Protein AF-A0A7C2W162-F1 (afdb_monomer_lite)

Radius of gyration: 14.26 Å; chains: 1; bounding box: 31×30×44 Å

pLDDT: mean 83.1, std 14.4, range [37.5, 97.56]

Sequence (93 aa):
MRPKDKARMILERVKGNAILVLEERLKPEEQAELIKETMMEIDCERFCGIEVVTFNEERRKGKITVVAPSNVVEVARQGDLISLMLGGCLGGV

Structure (mmCIF, N/CA/C/O backbone):
data_AF-A0A7C2W162-F1
#
_entry.id   AF-A0A7C2W162-F1
#
loop_
_atom_site.group_PDB
_atom_site.id
_atom_site.type_symbol
_atom_site.label_atom_id
_atom_site.label_alt_id
_atom_site.label_comp_id
_atom_site.label_asym_id
_atom_site.label_entity_id
_atom_site.label_seq_id
_atom_site.pdbx_PDB_ins_code
_atom_site.Cartn_x
_atom_site.Cartn_y
_atom_site.Cartn_z
_atom_site.occupancy
_atom_site.B_iso_or_equiv
_atom_site.auth_seq_id
_atom_site.auth_comp_id
_atom_site.auth_asym_id
_atom_site.auth_atom_id
_atom_site.pdbx_PDB_model_num
ATOM 1 N N . MET A 1 1 ? -3.631 -12.747 8.685 1.00 83.69 1 MET A N 1
ATOM 2 C CA . MET A 1 1 ? -2.606 -12.799 7.617 1.00 83.69 1 MET A CA 1
ATOM 3 C C . MET A 1 1 ? -1.326 -12.155 8.136 1.00 83.69 1 MET A C 1
ATOM 5 O O . MET A 1 1 ? -1.440 -11.263 8.969 1.00 83.69 1 MET A O 1
ATOM 9 N N . ARG A 1 2 ? -0.133 -12.603 7.720 1.00 95.25 2 ARG A N 1
ATOM 10 C CA . ARG A 1 2 ? 1.126 -11.951 8.132 1.00 95.25 2 ARG A CA 1
ATOM 11 C C . ARG A 1 2 ? 1.294 -10.616 7.382 1.00 95.25 2 ARG A C 1
ATOM 13 O O . ARG A 1 2 ? 0.880 -10.555 6.222 1.00 95.25 2 ARG A O 1
ATOM 20 N N . PRO A 1 3 ? 1.927 -9.586 7.977 1.00 95.88 3 PRO A N 1
ATOM 21 C CA . PRO A 1 3 ? 2.125 -8.283 7.328 1.00 95.88 3 PRO A CA 1
ATOM 22 C C . PRO A 1 3 ? 2.750 -8.372 5.931 1.00 95.88 3 PRO A C 1
ATOM 24 O O . PRO A 1 3 ? 2.245 -7.772 4.987 1.00 95.88 3 PRO A O 1
ATOM 27 N N . LYS A 1 4 ? 3.778 -9.213 5.776 1.00 96.12 4 LYS A N 1
ATOM 28 C CA . LYS A 1 4 ? 4.489 -9.406 4.505 1.00 96.12 4 LYS A CA 1
ATOM 29 C C . LYS A 1 4 ? 3.622 -9.997 3.400 1.00 96.12 4 LYS A C 1
ATOM 31 O O . LYS A 1 4 ? 3.677 -9.541 2.263 1.00 96.12 4 LYS A O 1
ATOM 36 N N . ASP A 1 5 ? 2.785 -10.977 3.735 1.00 97.25 5 ASP A N 1
ATOM 37 C CA . ASP A 1 5 ? 1.868 -11.570 2.758 1.00 97.25 5 ASP A CA 1
ATOM 38 C C . ASP A 1 5 ? 0.806 -10.545 2.325 1.00 97.25 5 ASP A C 1
ATOM 40 O O . ASP A 1 5 ? 0.477 -10.465 1.144 1.00 97.25 5 ASP A O 1
ATOM 44 N N . LYS A 1 6 ? 0.323 -9.707 3.261 1.00 96.12 6 LYS A N 1
ATOM 45 C CA . LYS A 1 6 ? -0.611 -8.606 2.961 1.00 96.12 6 LYS A CA 1
ATOM 46 C C . LYS A 1 6 ? 0.006 -7.596 2.004 1.00 96.12 6 LYS A C 1
ATOM 48 O O . LYS A 1 6 ? -0.636 -7.237 1.023 1.00 96.12 6 LYS A O 1
ATOM 53 N N . ALA A 1 7 ? 1.232 -7.164 2.292 1.00 96.62 7 ALA A 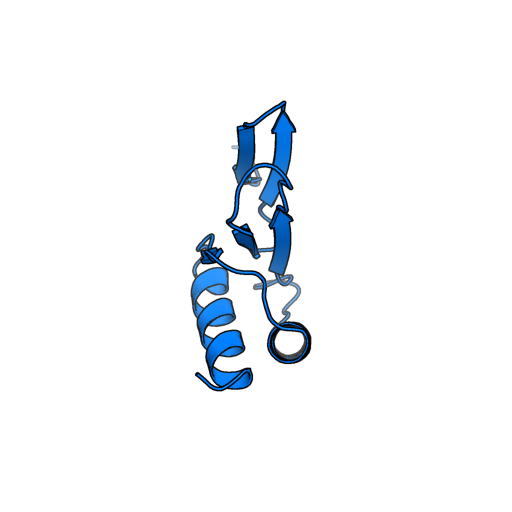N 1
ATOM 54 C CA . ALA A 1 7 ? 1.963 -6.196 1.486 1.00 96.62 7 ALA A CA 1
ATOM 55 C C . ALA A 1 7 ? 2.137 -6.684 0.043 1.00 96.62 7 ALA A C 1
ATOM 57 O O . ALA A 1 7 ? 1.750 -5.985 -0.889 1.00 96.62 7 ALA A O 1
ATOM 58 N N . ARG A 1 8 ? 2.614 -7.920 -0.142 1.00 96.19 8 ARG A N 1
ATOM 59 C CA . ARG A 1 8 ? 2.779 -8.524 -1.474 1.00 96.19 8 ARG A CA 1
ATOM 60 C C . ARG A 1 8 ? 1.464 -8.634 -2.229 1.00 96.19 8 ARG A C 1
ATOM 62 O O . ARG A 1 8 ? 1.384 -8.217 -3.375 1.00 96.19 8 ARG A O 1
ATOM 69 N N . MET A 1 9 ? 0.418 -9.107 -1.557 1.00 96.19 9 MET A N 1
ATOM 70 C CA . MET A 1 9 ? -0.915 -9.215 -2.144 1.00 96.19 9 MET A CA 1
ATOM 71 C C . MET A 1 9 ? -1.477 -7.845 -2.579 1.00 96.19 9 MET A C 1
ATOM 73 O O . MET A 1 9 ? -2.165 -7.748 -3.594 1.00 96.19 9 MET A O 1
ATOM 77 N N . ILE A 1 10 ? -1.216 -6.783 -1.810 1.00 95.94 10 ILE A N 1
ATOM 78 C CA . ILE A 1 10 ? -1.587 -5.408 -2.175 1.00 95.94 10 ILE A CA 1
ATOM 79 C C . ILE A 1 10 ? -0.803 -4.969 -3.415 1.00 95.94 10 ILE A C 1
ATOM 81 O O . ILE A 1 10 ? -1.410 -4.531 -4.390 1.00 95.94 10 ILE A O 1
ATOM 85 N N . LEU A 1 11 ? 0.521 -5.135 -3.401 1.00 94.94 11 LEU A N 1
ATOM 86 C CA . LEU A 1 11 ? 1.403 -4.706 -4.486 1.00 94.94 11 LEU A CA 1
ATOM 87 C C . LEU A 1 11 ? 1.109 -5.423 -5.802 1.00 94.94 11 LEU A C 1
ATOM 89 O O . LEU A 1 11 ? 1.032 -4.765 -6.834 1.00 94.94 11 LEU A O 1
ATOM 93 N N . GLU A 1 12 ? 0.879 -6.736 -5.776 1.00 94.94 12 GLU A N 1
ATOM 94 C CA . GLU A 1 12 ? 0.502 -7.504 -6.968 1.00 94.94 12 GLU A CA 1
ATOM 95 C C . GLU A 1 12 ? -0.768 -6.954 -7.624 1.00 94.94 12 GLU A C 1
ATOM 97 O O . GLU A 1 12 ? -0.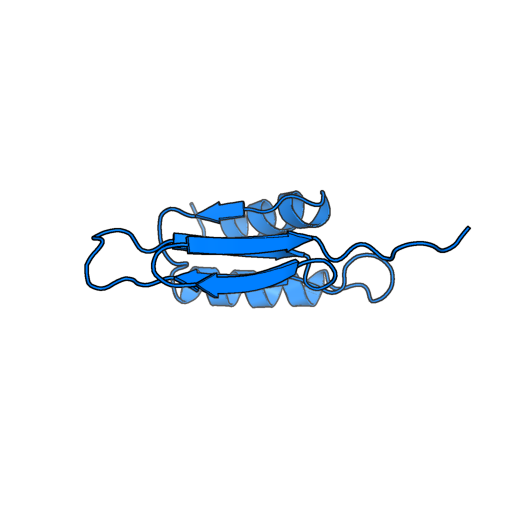814 -6.787 -8.842 1.00 94.94 12 GLU A O 1
ATOM 102 N N . ARG A 1 13 ? -1.790 -6.612 -6.829 1.00 94.38 13 ARG A N 1
ATOM 103 C CA . ARG A 1 13 ? -3.031 -6.043 -7.371 1.00 94.38 13 ARG A CA 1
ATOM 104 C C . ARG A 1 13 ? -2.835 -4.628 -7.903 1.00 94.38 13 ARG A C 1
ATOM 106 O O . ARG A 1 13 ? -3.315 -4.326 -8.990 1.00 94.38 13 ARG A O 1
ATOM 113 N N . VAL A 1 14 ? -2.131 -3.773 -7.164 1.00 91.38 14 VAL A N 1
ATOM 114 C CA . VAL A 1 14 ? -1.920 -2.372 -7.559 1.00 91.38 14 VAL A CA 1
ATOM 115 C C . VAL A 1 14 ? -1.064 -2.277 -8.826 1.00 91.38 14 VAL A C 1
ATOM 117 O O . VAL A 1 14 ? -1.396 -1.508 -9.721 1.00 91.38 14 VAL A O 1
ATOM 120 N N . LYS A 1 15 ? -0.044 -3.131 -8.979 1.00 89.19 15 LYS A N 1
ATOM 121 C CA . LYS A 1 15 ? 0.721 -3.267 -10.234 1.00 89.19 15 LYS A CA 1
ATOM 122 C C . LYS A 1 15 ? -0.142 -3.688 -11.428 1.00 89.19 15 LYS A C 1
ATOM 124 O O . LYS A 1 15 ? 0.178 -3.355 -12.562 1.00 89.19 15 LYS A O 1
ATOM 129 N N . GLY A 1 16 ? -1.246 -4.389 -11.179 1.00 88.31 16 GLY A N 1
ATOM 130 C CA . GLY A 1 16 ? -2.273 -4.704 -12.173 1.00 88.31 16 GLY A CA 1
ATOM 131 C C . GLY A 1 16 ? -3.266 -3.566 -12.443 1.00 88.31 16 GLY A C 1
ATOM 132 O O . GLY A 1 16 ? -4.348 -3.839 -12.953 1.00 88.31 16 GLY A O 1
ATOM 133 N N . ASN A 1 17 ? -2.939 -2.319 -12.077 1.00 83.56 17 ASN A N 1
ATOM 134 C CA . ASN A 1 17 ? -3.810 -1.138 -12.147 1.00 83.56 17 ASN A CA 1
ATOM 135 C C . ASN A 1 17 ? -5.085 -1.228 -11.288 1.00 83.56 17 ASN A C 1
ATOM 137 O O . ASN A 1 17 ? -6.073 -0.546 -11.565 1.00 83.56 17 ASN A O 1
ATOM 141 N N . ALA A 1 18 ? -5.089 -2.045 -10.230 1.00 88.56 18 ALA A N 1
ATOM 142 C CA . ALA A 1 18 ? -6.218 -2.092 -9.310 1.00 88.56 18 ALA A CA 1
ATOM 143 C C . ALA A 1 18 ? -6.156 -0.955 -8.279 1.00 88.56 18 ALA A C 1
ATOM 145 O O . ALA A 1 18 ? -5.127 -0.731 -7.638 1.00 88.56 18 ALA A O 1
ATOM 146 N N . ILE A 1 19 ? -7.302 -0.312 -8.049 1.00 89.81 19 ILE A N 1
ATOM 147 C CA . ILE A 1 19 ? -7.542 0.491 -6.848 1.00 89.81 19 ILE A CA 1
ATOM 148 C C . ILE A 1 19 ? -8.098 -0.446 -5.778 1.00 89.81 19 ILE A C 1
ATOM 150 O O . ILE A 1 19 ? -9.107 -1.120 -5.990 1.00 89.81 19 ILE A O 1
ATOM 154 N N . LEU A 1 20 ? -7.450 -0.486 -4.620 1.00 92.50 20 LEU A N 1
ATOM 155 C CA . LEU A 1 20 ? -7.896 -1.276 -3.482 1.00 92.50 20 LEU A CA 1
ATOM 156 C C . LEU A 1 20 ? -8.571 -0.387 -2.451 1.00 92.50 20 LEU A C 1
ATOM 158 O O . LEU A 1 20 ? -8.062 0.676 -2.106 1.00 92.50 20 LEU A O 1
ATOM 162 N N . VAL A 1 21 ? -9.686 -0.872 -1.917 1.00 90.94 21 VAL A N 1
ATOM 163 C CA . VAL A 1 21 ? -10.400 -0.256 -0.801 1.00 90.94 21 VAL A CA 1
ATOM 164 C C . VAL A 1 21 ? -10.385 -1.243 0.357 1.00 90.94 21 VAL A C 1
ATOM 166 O O . VAL A 1 21 ? -10.896 -2.355 0.249 1.00 90.94 21 VAL A O 1
ATOM 169 N N . LEU A 1 22 ? -9.757 -0.845 1.456 1.00 91.19 22 LEU A N 1
ATOM 170 C CA . LEU A 1 22 ? -9.702 -1.590 2.703 1.00 91.19 22 LEU A CA 1
ATOM 171 C C . LEU A 1 22 ? -10.749 -1.015 3.657 1.00 91.19 22 LEU A C 1
ATOM 173 O O . LEU A 1 22 ? -10.815 0.198 3.851 1.00 91.19 22 LEU A O 1
ATOM 177 N N . GLU A 1 23 ? -11.543 -1.886 4.276 1.00 88.31 23 GLU A N 1
ATOM 178 C CA . GLU A 1 23 ? -12.575 -1.513 5.260 1.00 88.31 23 GLU A CA 1
ATOM 179 C C . GLU A 1 23 ? -11.995 -1.111 6.630 1.00 88.31 23 GLU A C 1
ATOM 181 O O . GLU A 1 23 ? -12.725 -0.697 7.533 1.00 88.31 23 GLU A O 1
ATOM 186 N N . GLU A 1 24 ? -10.678 -1.244 6.785 1.00 87.25 24 GLU A N 1
ATOM 187 C CA . GLU A 1 24 ? -9.912 -0.861 7.962 1.00 87.25 24 GLU A CA 1
ATOM 188 C C . GLU A 1 24 ? -8.597 -0.182 7.561 1.00 87.25 24 GLU A C 1
ATOM 190 O O . GLU A 1 24 ? -8.080 -0.369 6.455 1.00 87.25 24 GLU A O 1
ATOM 195 N N . ARG A 1 25 ? -8.010 0.562 8.504 1.00 89.81 25 ARG A N 1
ATOM 196 C CA . ARG A 1 25 ? -6.652 1.089 8.338 1.00 89.81 25 ARG A CA 1
ATOM 197 C C . ARG A 1 25 ? -5.619 -0.033 8.352 1.00 89.81 25 ARG A C 1
ATOM 199 O O . ARG A 1 25 ? -5.759 -0.997 9.105 1.00 89.81 25 ARG A O 1
ATOM 206 N N . LEU A 1 26 ? -4.525 0.158 7.620 1.00 91.44 26 LEU A N 1
ATOM 207 C CA . LEU A 1 26 ? -3.329 -0.661 7.808 1.00 91.44 26 LEU A CA 1
ATOM 208 C C . LEU A 1 26 ? -2.809 -0.488 9.240 1.00 91.44 26 LEU A C 1
ATOM 210 O O . LEU A 1 26 ? -2.740 0.626 9.769 1.00 91.44 26 LEU A O 1
ATOM 214 N N . LYS A 1 27 ? -2.454 -1.600 9.883 1.00 93.38 27 LYS A N 1
ATOM 215 C CA . LYS A 1 27 ? -1.739 -1.554 11.165 1.00 93.38 27 LYS A CA 1
ATOM 216 C C . LYS A 1 27 ? -0.325 -1.003 10.945 1.00 93.38 27 LYS A C 1
ATOM 218 O O . LYS A 1 27 ? 0.201 -1.171 9.845 1.00 93.38 27 LYS A O 1
ATOM 223 N N . PRO A 1 28 ? 0.323 -0.401 11.957 1.00 94.56 28 PRO A N 1
ATOM 224 C CA . PRO A 1 28 ? 1.675 0.143 11.807 1.00 94.56 28 PRO A CA 1
ATOM 225 C C . PRO A 1 28 ? 2.675 -0.856 11.211 1.00 94.56 28 PRO A C 1
ATOM 227 O O . PRO A 1 28 ? 3.460 -0.501 10.337 1.00 94.56 28 PRO A O 1
ATOM 230 N N . GLU A 1 29 ? 2.596 -2.125 11.611 1.00 96.44 29 GLU A N 1
ATOM 231 C CA . GLU A 1 29 ? 3.475 -3.189 11.121 1.00 96.44 29 GLU A CA 1
ATOM 232 C C . GLU A 1 29 ? 3.160 -3.570 9.666 1.00 96.44 29 GLU A C 1
ATOM 234 O O . GLU A 1 29 ? 4.061 -3.873 8.888 1.00 96.44 29 GLU A O 1
ATOM 239 N N . GLU A 1 30 ? 1.882 -3.535 9.278 1.00 96.25 30 GLU A N 1
ATOM 240 C CA . GLU A 1 30 ? 1.449 -3.762 7.893 1.00 96.25 30 GLU A CA 1
ATOM 241 C C . GLU A 1 30 ? 1.880 -2.612 6.985 1.00 96.25 30 GLU A C 1
ATOM 243 O O . GLU A 1 30 ? 2.340 -2.849 5.873 1.00 96.25 30 GLU A O 1
ATOM 248 N N . GLN A 1 31 ? 1.764 -1.374 7.467 1.00 95.31 31 GLN A N 1
ATOM 249 C CA . GLN A 1 31 ? 2.182 -0.186 6.738 1.00 95.31 31 GLN A CA 1
ATOM 250 C C . GLN A 1 31 ? 3.704 -0.155 6.556 1.00 95.31 31 GLN A C 1
ATOM 252 O O . GLN A 1 31 ? 4.173 0.119 5.455 1.00 95.31 31 GLN A O 1
ATOM 257 N N . ALA A 1 32 ? 4.474 -0.487 7.596 1.00 96.62 32 ALA A N 1
ATOM 258 C CA . ALA A 1 32 ? 5.930 -0.572 7.512 1.00 96.62 32 ALA A CA 1
ATOM 259 C C . ALA A 1 32 ? 6.385 -1.627 6.491 1.00 96.62 32 ALA A C 1
ATOM 261 O O . ALA A 1 32 ? 7.256 -1.356 5.663 1.00 96.62 32 ALA A O 1
ATOM 262 N N . GLU A 1 33 ? 5.769 -2.811 6.508 1.00 97.56 33 GLU A N 1
ATOM 263 C CA . GLU A 1 33 ? 6.108 -3.868 5.555 1.00 97.56 33 GLU A CA 1
ATOM 264 C C . GLU A 1 33 ? 5.652 -3.520 4.130 1.00 97.56 33 GLU A C 1
ATOM 266 O O . GLU A 1 33 ? 6.370 -3.809 3.178 1.00 97.56 33 GLU A O 1
ATOM 271 N N . LEU A 1 34 ? 4.512 -2.837 3.970 1.00 96.69 34 LEU A N 1
ATOM 272 C CA . LEU A 1 34 ? 4.061 -2.333 2.674 1.00 96.69 34 LEU A CA 1
ATOM 273 C C . LEU A 1 34 ? 5.042 -1.310 2.096 1.00 96.69 34 LEU A C 1
ATOM 275 O O . LEU A 1 34 ? 5.413 -1.437 0.934 1.00 96.69 34 LEU A O 1
ATOM 279 N N . ILE A 1 35 ? 5.506 -0.343 2.894 1.00 95.94 35 ILE A N 1
ATOM 280 C CA . ILE A 1 35 ? 6.525 0.631 2.467 1.00 95.94 35 ILE A CA 1
ATOM 281 C C . ILE A 1 3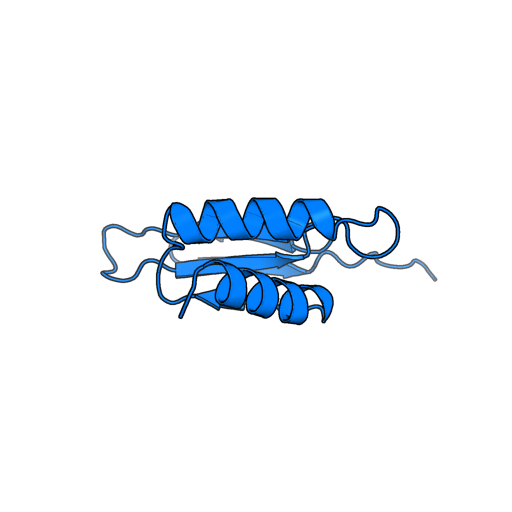5 ? 7.792 -0.101 2.016 1.00 95.94 35 ILE A C 1
ATOM 283 O O . ILE A 1 35 ? 8.293 0.144 0.921 1.00 95.94 35 ILE A O 1
ATOM 287 N N . LYS A 1 36 ? 8.281 -1.038 2.831 1.00 97.19 36 LYS A N 1
ATOM 288 C CA . LYS A 1 36 ? 9.493 -1.807 2.546 1.00 97.19 36 LYS A CA 1
ATOM 289 C C . LYS A 1 36 ? 9.387 -2.619 1.254 1.00 97.19 36 LYS A C 1
ATOM 291 O O . LYS A 1 36 ? 10.268 -2.510 0.407 1.00 97.19 36 LYS A O 1
ATOM 296 N N . GLU A 1 37 ? 8.332 -3.417 1.088 1.00 96.44 37 GLU A N 1
ATOM 297 C CA . GLU A 1 37 ? 8.151 -4.219 -0.130 1.00 96.44 37 GLU A CA 1
ATOM 298 C C . GLU A 1 37 ? 7.908 -3.305 -1.347 1.00 96.44 37 GLU A C 1
ATOM 300 O O . GLU A 1 37 ? 8.404 -3.606 -2.425 1.00 96.44 37 GLU A O 1
ATOM 305 N N . THR A 1 38 ? 7.251 -2.145 -1.184 1.00 95.12 38 THR A N 1
ATOM 306 C CA . THR A 1 38 ? 7.118 -1.150 -2.268 1.00 95.12 38 THR A CA 1
ATOM 307 C C . THR A 1 38 ? 8.490 -0.658 -2.718 1.00 95.12 38 THR A C 1
ATOM 309 O O . THR A 1 38 ? 8.783 -0.691 -3.905 1.00 95.12 38 THR A O 1
ATOM 312 N N . MET A 1 39 ? 9.359 -0.246 -1.788 1.00 93.44 39 MET A N 1
ATOM 313 C CA . MET A 1 39 ? 10.702 0.252 -2.114 1.00 93.44 39 MET A CA 1
ATOM 314 C C . MET A 1 39 ? 11.568 -0.776 -2.849 1.00 93.44 39 MET A C 1
ATOM 316 O O . MET A 1 39 ? 12.406 -0.390 -3.655 1.00 93.44 39 MET A O 1
ATOM 320 N N . MET A 1 40 ? 11.374 -2.070 -2.583 1.00 93.88 40 MET A N 1
ATOM 321 C CA . MET A 1 40 ? 12.077 -3.147 -3.291 1.00 93.88 40 MET A CA 1
ATOM 322 C C . MET A 1 40 ? 11.572 -3.364 -4.724 1.00 93.88 40 MET A C 1
ATOM 324 O O . MET A 1 40 ? 12.261 -3.992 -5.520 1.00 93.88 40 MET A O 1
ATOM 328 N N . GLU A 1 41 ? 10.370 -2.882 -5.029 1.00 90.56 41 GLU A N 1
ATOM 329 C CA . GLU A 1 41 ? 9.636 -3.163 -6.262 1.00 90.56 41 GLU A CA 1
ATOM 330 C C . GLU A 1 41 ? 9.494 -1.937 -7.174 1.00 90.56 41 GLU A C 1
ATOM 332 O O . GLU A 1 41 ? 9.043 -2.089 -8.310 1.00 90.56 41 GLU A O 1
ATOM 337 N N . ILE A 1 42 ? 9.825 -0.734 -6.685 1.00 89.38 42 ILE A N 1
ATOM 338 C CA . ILE A 1 42 ? 9.785 0.499 -7.478 1.00 89.38 42 ILE A CA 1
ATOM 339 C C . ILE A 1 42 ? 10.743 0.379 -8.666 1.00 89.38 42 ILE A C 1
ATOM 341 O O . ILE A 1 42 ? 11.930 0.094 -8.516 1.00 89.38 42 ILE A O 1
ATOM 345 N N . ASP A 1 43 ? 10.202 0.672 -9.840 1.00 83.88 43 ASP A N 1
ATOM 346 C CA . ASP A 1 43 ? 10.892 0.756 -11.118 1.00 83.88 43 ASP A CA 1
ATOM 347 C C . ASP A 1 43 ? 10.398 2.037 -11.801 1.00 83.88 43 ASP A C 1
ATOM 349 O O . ASP A 1 43 ? 9.203 2.175 -12.070 1.00 83.88 43 ASP A O 1
ATOM 353 N N . CYS A 1 44 ? 11.301 2.986 -12.059 1.00 74.38 44 CYS A N 1
ATOM 354 C CA . CYS A 1 44 ? 10.955 4.306 -12.593 1.00 74.38 44 CYS A CA 1
ATOM 355 C C . CYS A 1 44 ? 10.259 4.270 -13.966 1.00 74.38 44 CYS A C 1
ATOM 357 O O . CYS A 1 44 ? 9.674 5.276 -14.360 1.00 74.38 44 CYS A O 1
ATOM 359 N N . GLU A 1 45 ? 10.317 3.153 -14.696 1.00 77.94 45 GLU A N 1
ATOM 360 C CA . GLU A 1 45 ? 9.634 2.981 -15.980 1.00 77.94 45 GLU A CA 1
ATOM 361 C C . GLU A 1 45 ? 8.305 2.230 -15.840 1.00 77.94 45 GLU A C 1
ATOM 363 O O . GLU A 1 45 ? 7.348 2.523 -16.558 1.00 77.94 45 GLU A O 1
ATOM 368 N N . ARG A 1 46 ? 8.236 1.239 -14.941 1.00 78.12 46 ARG A N 1
ATOM 369 C CA . ARG A 1 46 ? 7.114 0.281 -14.892 1.00 78.12 46 ARG A CA 1
ATOM 370 C C . ARG A 1 46 ? 6.205 0.432 -13.680 1.00 78.12 46 ARG A C 1
ATOM 372 O O . ARG A 1 46 ? 5.029 0.086 -13.764 1.00 78.12 46 ARG A O 1
ATOM 379 N N . PHE A 1 47 ? 6.732 0.898 -12.553 1.00 84.50 47 PHE A N 1
ATOM 380 C CA . PHE A 1 47 ? 5.995 1.005 -11.299 1.00 84.50 47 PHE A CA 1
ATOM 381 C C . PHE A 1 47 ? 6.621 2.055 -10.377 1.00 84.50 47 PHE A C 1
ATOM 383 O O . PHE A 1 47 ? 7.540 1.773 -9.611 1.00 84.50 47 PHE A O 1
ATOM 390 N N . CYS A 1 48 ? 6.069 3.266 -10.395 1.00 84.75 48 CYS A N 1
ATOM 391 C CA . CYS A 1 48 ? 6.571 4.381 -9.588 1.00 84.75 48 CYS A CA 1
ATOM 392 C C . CYS A 1 48 ? 6.189 4.292 -8.097 1.00 84.75 48 CYS A C 1
ATOM 394 O O . CYS A 1 48 ? 6.542 5.179 -7.319 1.00 84.75 48 CYS A O 1
ATOM 396 N N . GLY A 1 49 ? 5.454 3.254 -7.688 1.00 89.94 49 GLY A N 1
ATOM 397 C CA . GLY A 1 49 ? 5.022 3.031 -6.311 1.00 89.94 49 GLY A CA 1
ATOM 398 C C . GLY A 1 49 ? 3.508 3.103 -6.120 1.00 89.94 49 GLY A C 1
ATOM 399 O O . GLY A 1 49 ? 2.724 2.859 -7.039 1.00 89.94 49 GLY A O 1
ATOM 400 N N . ILE A 1 50 ? 3.102 3.404 -4.886 1.00 91.62 50 ILE A N 1
ATOM 401 C CA . ILE A 1 50 ? 1.700 3.424 -4.462 1.00 91.62 50 ILE A CA 1
ATOM 402 C C . ILE A 1 50 ? 1.347 4.717 -3.728 1.00 91.62 50 ILE A C 1
ATOM 404 O O . ILE A 1 50 ? 2.169 5.282 -3.011 1.00 91.62 50 ILE A O 1
ATOM 408 N N . GLU A 1 51 ? 0.092 5.121 -3.856 1.00 89.69 51 GLU A N 1
ATOM 409 C CA . GLU A 1 51 ? -0.582 6.116 -3.030 1.00 89.69 51 GLU A CA 1
ATOM 410 C C . GLU A 1 51 ? -1.380 5.380 -1.943 1.00 89.69 51 GLU A C 1
ATOM 412 O O . GLU A 1 51 ? -2.092 4.416 -2.242 1.00 89.69 51 GLU A O 1
ATOM 417 N N . VAL A 1 52 ? -1.289 5.821 -0.684 1.00 89.94 52 VAL A N 1
ATOM 418 C CA . VAL A 1 52 ? -2.103 5.290 0.423 1.00 89.94 52 VAL A CA 1
ATOM 419 C C . VAL A 1 52 ? -2.855 6.437 1.081 1.00 89.94 52 VAL A C 1
ATOM 421 O O . VAL A 1 52 ? -2.251 7.291 1.727 1.00 89.94 52 VAL A O 1
ATOM 424 N N . VAL A 1 53 ? -4.183 6.425 0.985 1.00 87.44 53 VAL A N 1
ATOM 425 C CA . VAL A 1 53 ? -5.045 7.464 1.561 1.00 87.44 53 VAL A CA 1
ATOM 426 C C . VAL A 1 53 ? -5.988 6.845 2.576 1.00 87.44 53 VAL A C 1
ATOM 428 O O . VAL A 1 53 ? -6.724 5.915 2.268 1.00 87.44 53 VAL A O 1
ATOM 431 N N . THR A 1 54 ? -5.976 7.350 3.809 1.00 86.12 54 THR A N 1
ATOM 432 C CA . THR A 1 54 ? -6.866 6.867 4.873 1.00 86.12 54 THR A CA 1
ATOM 433 C C . THR A 1 54 ? -7.883 7.935 5.236 1.00 86.12 54 THR A C 1
A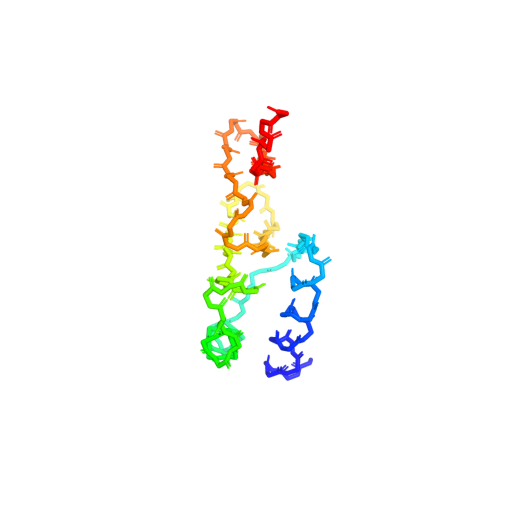TOM 435 O O . THR A 1 54 ? -7.519 9.036 5.643 1.00 86.12 54 THR A O 1
ATOM 438 N N . PHE A 1 55 ? -9.161 7.584 5.139 1.00 83.75 55 PHE A N 1
ATOM 439 C CA . PHE A 1 55 ? -10.276 8.440 5.512 1.00 83.75 55 PHE A CA 1
ATOM 440 C C . PHE A 1 55 ? -10.807 8.019 6.877 1.00 83.75 55 PHE A C 1
ATOM 442 O O . PHE A 1 55 ? -11.250 6.885 7.075 1.00 83.75 55 PHE A O 1
ATOM 449 N N . ASN A 1 56 ? -10.759 8.954 7.821 1.00 79.31 56 ASN A N 1
ATOM 450 C CA . ASN A 1 56 ? -11.339 8.799 9.145 1.00 79.31 56 ASN A CA 1
ATOM 451 C C . ASN A 1 56 ? -12.457 9.831 9.301 1.00 79.31 56 ASN A C 1
ATOM 453 O O . ASN A 1 56 ? -12.183 11.018 9.465 1.00 79.31 56 ASN A O 1
ATOM 457 N N . GLU A 1 57 ? -13.712 9.393 9.222 1.00 69.50 57 GLU A N 1
ATOM 458 C CA . GLU A 1 57 ? -14.838 10.234 9.614 1.00 69.50 57 GLU A CA 1
ATOM 459 C C . GLU A 1 57 ? -15.259 9.868 11.028 1.00 69.50 57 GLU A C 1
ATOM 461 O O . GLU A 1 57 ? -15.828 8.808 11.241 1.00 69.50 57 GLU A O 1
ATOM 466 N N . GLU A 1 58 ? -15.077 10.777 11.986 1.00 64.38 58 GLU A N 1
ATOM 467 C CA . GLU A 1 58 ? -15.493 10.576 13.386 1.00 64.38 58 GLU A CA 1
ATOM 468 C C . GLU A 1 58 ? -16.989 10.211 13.529 1.00 64.38 58 GLU A C 1
ATOM 470 O O . GLU A 1 58 ? -17.411 9.618 14.520 1.00 64.38 58 GLU A O 1
ATOM 475 N N . ARG A 1 59 ? -17.811 10.536 12.518 1.00 60.31 59 ARG A N 1
ATOM 476 C CA . ARG A 1 59 ? -19.245 10.209 12.459 1.00 60.31 59 ARG A CA 1
ATOM 477 C C . ARG A 1 59 ? -19.547 8.809 11.914 1.00 60.31 59 ARG A C 1
ATOM 479 O O . ARG A 1 59 ? -20.633 8.292 12.169 1.00 60.31 59 ARG A O 1
ATOM 486 N N . ARG A 1 60 ? -18.623 8.182 11.179 1.00 61.03 60 ARG A N 1
ATOM 487 C CA . ARG A 1 60 ? -18.771 6.824 10.635 1.00 61.03 60 ARG A CA 1
ATOM 488 C C . ARG A 1 60 ? -17.838 5.895 11.403 1.00 61.03 60 ARG A C 1
ATOM 490 O O . ARG A 1 60 ? -16.636 6.097 11.444 1.00 61.03 60 ARG A O 1
ATOM 497 N N . LYS A 1 61 ? -18.367 4.808 11.969 1.00 59.78 61 LYS A N 1
ATOM 498 C CA . LYS A 1 61 ? -17.553 3.819 12.709 1.00 59.78 61 LYS A CA 1
ATOM 499 C C . LYS A 1 61 ? -16.481 3.108 11.856 1.00 59.78 61 LYS A C 1
ATOM 501 O O . LYS A 1 61 ? -15.684 2.359 12.413 1.00 59.78 61 LYS A O 1
ATOM 506 N N . GLY A 1 62 ? -16.470 3.305 10.536 1.00 65.38 62 GLY A N 1
ATOM 507 C CA . GLY A 1 62 ? -15.545 2.660 9.605 1.00 65.38 62 GLY A CA 1
ATOM 508 C C . GLY A 1 62 ? -14.396 3.577 9.195 1.00 65.38 62 GLY A C 1
ATOM 509 O O . GLY A 1 62 ? -14.613 4.744 8.877 1.00 65.38 62 GLY A O 1
ATOM 510 N N . LYS A 1 63 ? -13.181 3.023 9.169 1.00 81.31 63 LYS A N 1
ATOM 511 C CA . LYS A 1 63 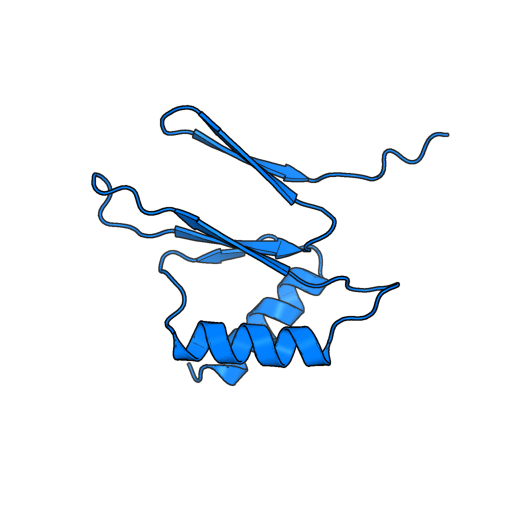? -11.978 3.682 8.647 1.00 81.31 63 LYS A CA 1
ATOM 512 C C . LYS A 1 63 ? -11.659 3.050 7.309 1.00 81.31 63 LYS A C 1
ATOM 514 O O . LYS A 1 63 ? -11.325 1.875 7.283 1.00 81.31 63 LYS A O 1
ATOM 519 N N . ILE A 1 64 ? -11.758 3.811 6.230 1.00 87.44 64 ILE A N 1
ATOM 520 C CA . ILE A 1 64 ? -11.478 3.287 4.894 1.00 87.44 64 ILE A CA 1
ATOM 521 C C . ILE A 1 64 ? -10.057 3.682 4.510 1.00 87.44 64 ILE A C 1
ATOM 523 O O . ILE A 1 64 ? -9.692 4.853 4.625 1.00 87.44 64 ILE A O 1
ATOM 527 N N . THR A 1 65 ? -9.268 2.727 4.028 1.00 90.19 65 THR A N 1
ATOM 528 C CA . THR A 1 65 ? -7.961 3.002 3.422 1.00 90.19 65 THR A CA 1
ATOM 529 C C . THR A 1 65 ? -7.998 2.632 1.951 1.00 90.19 65 THR A C 1
ATOM 531 O O . THR A 1 65 ? -8.307 1.501 1.594 1.00 90.19 65 THR A O 1
ATOM 534 N N . VAL A 1 66 ? -7.667 3.588 1.096 1.00 90.62 66 VAL A N 1
ATOM 535 C CA . VAL A 1 66 ? -7.515 3.397 -0.341 1.00 90.62 66 VAL A CA 1
ATOM 536 C C . VAL A 1 66 ? -6.036 3.219 -0.656 1.00 90.62 66 VAL A C 1
ATOM 538 O O . VAL A 1 66 ? -5.205 3.972 -0.147 1.00 90.62 66 VAL A O 1
ATOM 541 N N . VAL A 1 67 ? -5.714 2.227 -1.485 1.00 92.62 67 VAL A N 1
ATOM 542 C CA . VAL A 1 67 ? -4.367 2.007 -2.021 1.00 92.62 67 VAL A CA 1
ATOM 543 C C . VAL A 1 67 ? -4.442 1.954 -3.541 1.00 92.62 67 VAL A C 1
ATOM 545 O O . VAL A 1 67 ? -5.240 1.191 -4.083 1.00 92.62 67 VAL A O 1
ATOM 548 N N . ALA A 1 68 ? -3.626 2.749 -4.227 1.00 91.06 68 ALA A N 1
ATOM 549 C CA . ALA A 1 68 ? -3.652 2.855 -5.685 1.00 91.06 68 ALA A CA 1
ATOM 550 C C . ALA A 1 68 ? -2.252 3.112 -6.276 1.00 91.06 68 ALA A C 1
ATOM 552 O O . ALA A 1 68 ? -1.335 3.405 -5.511 1.00 91.06 68 ALA A O 1
ATOM 553 N N . PRO A 1 69 ? -2.046 3.000 -7.602 1.00 88.88 69 PRO A N 1
ATOM 554 C CA . PRO A 1 69 ? -0.767 3.349 -8.228 1.00 88.88 69 PRO A CA 1
ATOM 555 C C . PRO A 1 69 ? -0.452 4.848 -8.076 1.00 88.88 69 PRO A C 1
ATOM 557 O O . PRO A 1 69 ? -1.329 5.682 -8.306 1.00 88.88 69 PRO A O 1
ATOM 560 N N . SER A 1 70 ? 0.792 5.199 -7.724 1.00 80.06 70 SER A N 1
ATOM 561 C CA . SER A 1 70 ? 1.208 6.587 -7.417 1.00 80.06 70 SER A CA 1
ATOM 562 C C . SER A 1 70 ? 1.216 7.545 -8.615 1.00 80.06 70 SER A C 1
ATOM 564 O O . SER A 1 70 ? 1.322 8.754 -8.454 1.00 80.06 70 SER A O 1
ATOM 566 N N . ASN A 1 71 ? 1.115 7.021 -9.833 1.00 70.12 71 ASN A N 1
ATOM 567 C CA . ASN A 1 71 ? 1.173 7.782 -11.080 1.00 70.12 71 ASN A CA 1
ATOM 568 C C . ASN A 1 71 ? -0.199 8.017 -11.725 1.00 70.12 71 ASN A C 1
ATOM 570 O O . ASN A 1 71 ? -0.259 8.612 -12.797 1.00 70.12 71 ASN A O 1
ATOM 574 N N . VAL A 1 72 ? -1.281 7.528 -11.112 1.00 65.12 72 VAL A N 1
ATOM 575 C CA . VAL A 1 72 ? -2.603 7.533 -11.746 1.00 65.12 72 VAL A CA 1
ATOM 576 C C . VAL A 1 72 ? -3.670 8.140 -10.851 1.00 65.12 72 VAL A C 1
ATOM 578 O O . VAL A 1 72 ? -4.760 8.305 -11.343 1.00 65.12 72 VAL A O 1
ATOM 581 N N . VAL A 1 73 ? -3.469 8.484 -9.575 1.00 71.44 73 VAL A N 1
ATOM 582 C CA . VAL A 1 73 ? -4.625 8.840 -8.721 1.00 71.44 73 VAL A CA 1
ATOM 583 C C . VAL A 1 73 ? -4.555 10.248 -8.149 1.00 71.44 73 VAL A C 1
ATOM 585 O O . VAL A 1 73 ? -3.706 10.549 -7.323 1.00 71.44 73 VAL A O 1
ATOM 588 N N . GLU A 1 74 ? -5.528 11.079 -8.517 1.00 76.81 74 GLU A N 1
ATOM 589 C CA . GLU A 1 74 ? -5.849 12.315 -7.804 1.00 76.81 74 GLU A CA 1
ATOM 590 C C . GLU A 1 74 ? -7.028 12.085 -6.856 1.00 76.81 74 GLU A C 1
ATOM 592 O O . GLU A 1 74 ? -8.035 11.465 -7.216 1.00 76.81 74 GLU A O 1
ATOM 597 N N . VAL A 1 75 ? -6.923 12.604 -5.632 1.00 75.75 75 VAL A N 1
ATOM 598 C CA . VAL A 1 75 ? -7.956 12.454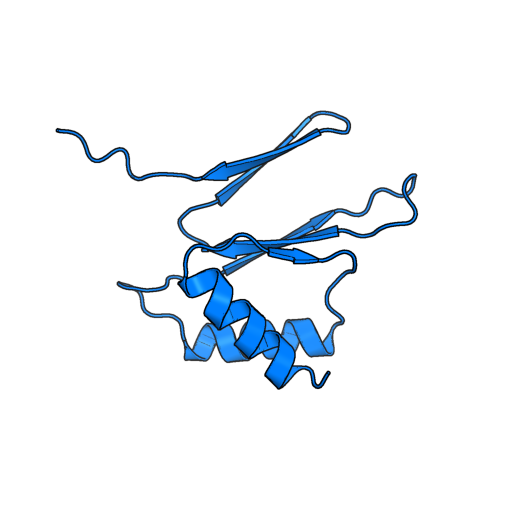 -4.602 1.00 75.75 75 VAL A CA 1
ATOM 599 C C . VAL A 1 75 ? -8.583 13.804 -4.286 1.00 75.75 75 VAL A C 1
ATOM 601 O O . VAL A 1 75 ? -7.905 14.719 -3.825 1.00 75.75 75 VAL A O 1
ATOM 604 N N . ALA A 1 76 ? -9.898 13.908 -4.467 1.00 79.81 76 ALA A N 1
ATOM 605 C CA . ALA A 1 76 ? -10.678 15.087 -4.108 1.00 79.81 76 ALA A CA 1
ATOM 606 C C . ALA A 1 76 ? -11.741 14.741 -3.059 1.00 79.81 76 ALA A C 1
ATOM 608 O O . ALA A 1 76 ? -12.363 13.677 -3.102 1.00 79.81 76 ALA A O 1
ATOM 609 N N . ARG A 1 77 ? -11.976 15.657 -2.114 1.00 78.31 77 ARG A N 1
ATOM 610 C CA . ARG A 1 77 ? -13.002 15.509 -1.077 1.00 78.31 77 ARG A CA 1
ATOM 611 C C . ARG A 1 77 ? -13.934 16.714 -1.078 1.00 78.31 77 ARG A C 1
ATOM 613 O O . ARG A 1 77 ? -13.482 17.843 -0.913 1.00 78.31 77 ARG A O 1
ATOM 620 N N . GLN A 1 78 ? -15.234 16.460 -1.200 1.00 83.25 78 GLN A N 1
ATOM 621 C CA . GLN A 1 78 ? -16.276 17.481 -1.166 1.00 83.25 78 GLN A CA 1
ATOM 622 C C . GLN A 1 78 ? -17.420 17.006 -0.265 1.00 83.25 78 GLN A C 1
ATOM 624 O O . GLN A 1 78 ? -18.216 16.155 -0.647 1.00 83.25 78 GLN A O 1
ATOM 629 N N . GLY A 1 79 ? -17.489 17.543 0.956 1.00 81.25 79 GLY A N 1
ATOM 630 C CA . GLY A 1 79 ? -18.474 17.104 1.948 1.00 81.25 79 GLY A CA 1
ATOM 631 C C . GLY A 1 79 ? -18.256 15.649 2.376 1.00 81.25 79 GLY A C 1
ATOM 632 O O . GLY A 1 79 ? -17.204 15.318 2.930 1.00 81.25 79 GLY A O 1
ATOM 633 N N . ASP A 1 80 ? -19.260 14.809 2.134 1.00 78.00 80 ASP A N 1
ATOM 634 C CA . ASP A 1 80 ? -19.272 13.357 2.356 1.00 78.00 80 ASP A CA 1
ATOM 635 C C . ASP A 1 80 ? -18.843 12.544 1.117 1.00 78.00 80 ASP A C 1
ATOM 637 O O . ASP A 1 80 ? -18.721 11.319 1.194 1.00 78.00 80 ASP A O 1
ATOM 641 N N . LEU A 1 81 ? -18.561 13.211 -0.008 1.00 78.50 81 LEU A N 1
ATOM 642 C CA . LEU A 1 81 ? -18.094 12.589 -1.242 1.00 78.50 81 LEU A CA 1
ATOM 643 C C . LEU A 1 81 ? -16.560 12.567 -1.305 1.00 78.50 81 LEU A C 1
ATOM 645 O O . LEU A 1 81 ? -15.891 13.595 -1.159 1.00 78.50 81 LEU A O 1
ATOM 649 N N . ILE A 1 82 ? -16.007 11.386 -1.581 1.00 81.19 82 ILE A N 1
ATOM 650 C CA . ILE A 1 82 ? -14.594 11.173 -1.908 1.00 81.19 82 ILE A CA 1
ATOM 651 C C . ILE A 1 82 ? -14.532 10.727 -3.366 1.00 81.19 82 ILE A C 1
ATOM 653 O O . ILE A 1 82 ? -15.133 9.717 -3.727 1.00 81.19 82 ILE A O 1
ATOM 657 N N . SER A 1 83 ? -13.805 11.475 -4.191 1.00 82.25 83 SER A N 1
ATOM 658 C CA . SER A 1 83 ? -13.559 11.143 -5.593 1.00 82.25 83 SER A CA 1
ATOM 659 C C . SER A 1 83 ? -12.110 10.718 -5.779 1.00 82.25 83 SER A C 1
ATOM 661 O O . SER A 1 83 ? -11.192 11.400 -5.325 1.00 82.25 83 SER A O 1
ATOM 663 N N . LEU A 1 84 ? -11.930 9.586 -6.454 1.00 79.19 84 LEU A N 1
ATOM 664 C CA . LEU A 1 84 ? -10.645 9.063 -6.902 1.00 79.19 84 LEU A CA 1
ATOM 665 C C . LEU A 1 84 ? -10.635 9.198 -8.421 1.00 79.19 84 LEU A C 1
ATOM 667 O O . LEU A 1 84 ? -11.409 8.525 -9.103 1.00 79.19 84 LEU A O 1
ATOM 671 N N . MET A 1 85 ? -9.818 10.104 -8.942 1.00 77.44 85 MET A N 1
ATOM 672 C CA . MET A 1 85 ? -9.710 10.352 -10.373 1.00 77.44 85 MET A CA 1
ATOM 673 C C . MET A 1 85 ? -8.471 9.657 -10.902 1.00 77.44 85 MET A C 1
ATOM 675 O O . MET A 1 85 ? -7.375 9.867 -10.388 1.00 77.44 85 MET A O 1
ATOM 679 N N . LEU A 1 86 ? -8.662 8.829 -11.928 1.00 71.69 86 LEU A N 1
ATOM 680 C CA . LEU A 1 86 ? -7.553 8.208 -12.625 1.00 71.69 86 LEU A CA 1
ATOM 681 C C . LEU A 1 86 ? -6.946 9.222 -13.611 1.00 71.69 86 LEU A C 1
ATOM 683 O O . LEU A 1 86 ? -7.518 9.472 -14.670 1.00 71.69 86 LEU A O 1
ATOM 687 N N . GLY A 1 87 ? -5.816 9.825 -13.252 1.00 65.31 87 GLY A N 1
ATOM 688 C CA . GLY A 1 87 ? -4.961 10.616 -14.124 1.00 65.31 87 GLY A CA 1
ATOM 689 C C . GLY A 1 87 ? -4.428 9.753 -15.263 1.00 65.31 87 GLY A C 1
ATOM 690 O O . GLY A 1 87 ? -3.415 9.070 -15.136 1.00 65.31 87 GLY A O 1
ATOM 691 N N . GLY A 1 88 ? -5.129 9.762 -16.392 1.00 51.22 88 GLY A N 1
ATOM 692 C CA . GLY A 1 88 ? -4.576 9.284 -17.646 1.00 51.22 88 GLY A CA 1
ATOM 693 C C . GLY A 1 88 ? -3.582 10.310 -18.174 1.00 51.22 88 GLY A C 1
ATOM 694 O O . GLY A 1 88 ? -3.895 11.499 -18.242 1.00 51.22 88 GLY A O 1
ATOM 695 N N . CYS A 1 89 ? -2.422 9.856 -18.655 1.00 41.72 89 CYS A N 1
ATOM 696 C CA . CYS A 1 89 ? -1.846 10.545 -19.801 1.00 41.72 89 CYS A CA 1
ATOM 697 C C . CYS A 1 89 ? -2.936 10.536 -20.878 1.00 41.72 89 CYS A C 1
ATOM 699 O O . CYS A 1 89 ? -3.202 9.499 -21.486 1.00 41.72 89 CYS A O 1
ATOM 701 N N . LEU A 1 90 ? -3.600 11.675 -21.089 1.00 43.25 90 LEU A N 1
ATOM 702 C CA . LEU A 1 90 ? -4.220 11.971 -22.369 1.00 43.25 90 LEU A CA 1
ATOM 703 C C . LEU A 1 90 ? -3.061 11.987 -23.365 1.00 43.25 90 LEU A C 1
ATOM 705 O O . LEU A 1 90 ? -2.418 13.012 -23.573 1.00 43.25 90 LEU A O 1
ATOM 709 N N . GLY A 1 91 ? -2.731 10.809 -23.896 1.00 42.75 91 GLY A N 1
ATOM 710 C CA . GLY A 1 91 ? -1.921 10.691 -25.090 1.00 42.75 91 GLY A CA 1
ATOM 711 C C . GLY A 1 91 ? -2.652 11.475 -26.163 1.00 42.75 91 GLY A C 1
ATOM 712 O O . GLY A 1 91 ? -3.692 11.037 -26.653 1.00 42.75 91 GLY A O 1
ATOM 713 N N . GLY A 1 92 ? -2.145 12.676 -26.434 1.00 37.50 92 GLY A N 1
ATOM 714 C CA . GLY A 1 92 ? -2.486 13.420 -27.627 1.00 37.50 92 GLY A CA 1
ATOM 715 C C . GLY A 1 92 ? -2.261 12.513 -28.829 1.00 37.50 92 GLY A C 1
ATOM 716 O O . GLY A 1 92 ? -1.224 11.856 -28.934 1.00 37.50 92 GLY A O 1
ATOM 717 N N . VAL A 1 93 ? -3.297 12.445 -29.657 1.00 38.38 93 VAL A N 1
ATOM 718 C CA . VAL A 1 93 ? -3.233 12.013 -31.054 1.00 38.38 93 VAL A CA 1
ATOM 719 C C . VAL A 1 93 ? -2.133 12.740 -31.819 1.00 38.38 93 VAL A C 1
ATOM 721 O O . VAL A 1 93 ? -1.874 13.924 -31.498 1.00 38.38 93 VAL A O 1
#

Foldseek 3Di:
DDLLVLLVVLVVQQLVQDKDKDQADQDPSNVVNNVVVQVVVDDPVRANGKDWDWDDDPVDPTIIIIIHGPQFWDWDDDPPDIDTGGDDPPPDD

Secondary structure (DSSP, 8-state):
--HHHHHHHHHHHHHTTPPEEESSPPPHHHHHHHHHHHHHH-BTTTB--EEEEEEE-TTSS-EEEEEEETTTEEEEEETTEEEEEE-------